Protein AF-A0A2K8SKS2-F1 (afdb_monomer)

InterPro domains:
  IPR036583 23S rRNA-intervening sequence superfamily [G3DSA:1.20.1440.60] (1-81)
  IPR055360 bAvd-like [NF033474] (1-79)
  IPR055360 bAvd-like [PF22296] (2-81)
  IPR055360 bAvd-like [cd16376] (1-79)

Radius of gyration: 16.2 Å; Cα contacts (8 Å, |Δi|>4): 34; chains: 1; bounding box: 28×14×57 Å

pLDDT: mean 82.79, std 17.1, range [36.81, 96.0]

Secondary structure (DSSP, 8-state):
---TT-S-TTSSSHHHHHHHHHHHHHHHHHHHHHH-SS-HHHHHHHHHHHHHHHHHHHHHHHTTSS-HHHH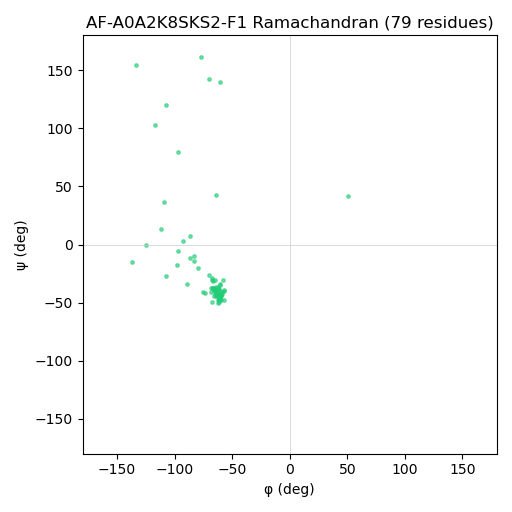HHHHHHHH--

Organism: NCBI:txid2038116

Mean predicted aligned error: 7.82 Å

Sequence (81 aa):
MPIIERLPKIHKFSLGDRIINQLYDLLEGLIKAKYAKNKLPQLESLNTELDILRYQTRMLLDFNKISVERYEYAIKLLEAV

Structure (mmCIF, N/CA/C/O backbone):
data_AF-A0A2K8SKS2-F1
#
_entry.id   AF-A0A2K8SKS2-F1
#
loop_
_atom_site.group_PDB
_atom_site.id
_atom_site.type_symbol
_atom_site.label_atom_id
_atom_site.label_alt_id
_atom_site.label_comp_id
_atom_site.label_asym_id
_atom_site.la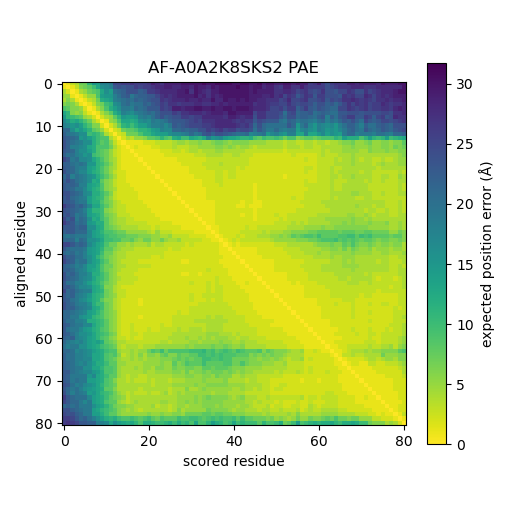bel_entity_id
_atom_site.label_seq_id
_atom_site.pdbx_PDB_ins_code
_atom_site.Cartn_x
_atom_site.Cartn_y
_atom_site.Cartn_z
_atom_site.occupancy
_atom_site.B_iso_or_equiv
_atom_site.auth_seq_id
_atom_site.auth_comp_id
_atom_site.auth_asym_id
_atom_site.auth_atom_id
_atom_site.pdbx_PDB_model_num
ATOM 1 N N . MET A 1 1 ? 9.392 -7.130 -38.093 1.00 41.31 1 MET A N 1
ATOM 2 C CA . MET A 1 1 ? 8.499 -7.929 -37.221 1.00 41.31 1 MET A CA 1
ATOM 3 C C . MET A 1 1 ? 7.403 -7.017 -36.666 1.00 41.31 1 MET A C 1
ATOM 5 O O . MET A 1 1 ? 7.650 -6.303 -35.702 1.00 41.31 1 MET A O 1
ATOM 9 N N . PRO A 1 2 ? 6.234 -6.964 -37.326 1.0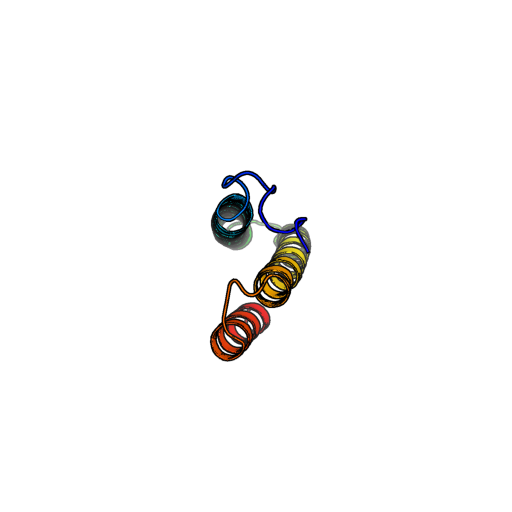0 44.28 2 PRO A N 1
ATOM 10 C CA . PRO A 1 2 ? 5.178 -5.981 -37.084 1.00 44.28 2 PRO A CA 1
ATOM 11 C C . PRO A 1 2 ? 4.078 -6.531 -36.157 1.00 44.28 2 PRO A C 1
ATOM 13 O O . PRO A 1 2 ? 3.030 -6.956 -36.631 1.00 44.28 2 PRO A O 1
ATOM 16 N N . ILE A 1 3 ? 4.314 -6.550 -34.837 1.00 41.38 3 ILE A N 1
ATOM 17 C CA . ILE A 1 3 ? 3.276 -6.891 -33.827 1.00 41.38 3 ILE A CA 1
ATOM 18 C C . ILE A 1 3 ? 3.303 -5.948 -32.599 1.00 41.38 3 ILE A C 1
ATOM 20 O O . ILE A 1 3 ? 2.317 -5.849 -31.877 1.00 41.38 3 ILE A O 1
ATOM 24 N N . ILE A 1 4 ? 4.365 -5.161 -32.386 1.00 40.81 4 ILE A N 1
ATOM 25 C CA . ILE A 1 4 ? 4.526 -4.371 -31.145 1.00 40.81 4 ILE A CA 1
ATOM 26 C C . ILE A 1 4 ? 3.842 -2.981 -31.203 1.00 40.81 4 ILE A C 1
ATOM 28 O O . ILE A 1 4 ? 3.623 -2.354 -30.172 1.00 40.81 4 ILE A O 1
ATOM 32 N N . GLU A 1 5 ? 3.394 -2.519 -32.377 1.00 38.84 5 GLU A N 1
ATOM 33 C CA . GLU A 1 5 ? 2.746 -1.199 -32.550 1.00 38.84 5 GLU A CA 1
ATOM 34 C C . GLU A 1 5 ? 1.205 -1.201 -32.453 1.00 38.84 5 GLU A C 1
ATOM 36 O O . GLU A 1 5 ? 0.579 -0.154 -32.613 1.00 38.84 5 GLU A O 1
ATOM 41 N N . ARG A 1 6 ? 0.560 -2.342 -32.159 1.00 42.38 6 ARG A N 1
ATOM 42 C CA . ARG A 1 6 ? -0.916 -2.460 -32.079 1.00 42.38 6 ARG A CA 1
ATOM 43 C C . ARG A 1 6 ? -1.470 -2.657 -30.664 1.00 42.38 6 ARG A C 1
ATOM 45 O O . ARG A 1 6 ? -2.463 -3.355 -30.482 1.00 42.38 6 ARG A O 1
ATOM 52 N N . LEU A 1 7 ? -0.876 -2.019 -29.661 1.00 36.81 7 LEU A N 1
ATOM 53 C CA . LEU A 1 7 ? -1.520 -1.877 -28.352 1.00 36.81 7 LEU A CA 1
ATOM 54 C C . LEU A 1 7 ? -1.981 -0.422 -28.166 1.00 36.81 7 LEU A C 1
ATOM 56 O O . LEU A 1 7 ? -1.149 0.486 -28.229 1.00 36.81 7 LEU A O 1
ATOM 60 N N . PRO A 1 8 ? -3.292 -0.169 -27.976 1.00 45.50 8 PRO A N 1
ATOM 61 C CA . PRO A 1 8 ? -3.815 1.185 -27.842 1.00 45.50 8 PRO A CA 1
ATOM 62 C C . PRO A 1 8 ? -3.186 1.879 -26.625 1.00 45.50 8 PRO A C 1
ATOM 64 O O . PRO A 1 8 ? -2.989 1.273 -25.572 1.00 45.50 8 PRO A O 1
ATOM 67 N N . LYS A 1 9 ? -2.860 3.169 -26.779 1.00 54.41 9 LYS A N 1
ATOM 68 C CA . LYS A 1 9 ? -2.179 4.056 -25.812 1.00 54.41 9 LYS A CA 1
ATOM 69 C C . LYS A 1 9 ? -2.969 4.326 -24.502 1.00 54.41 9 LYS A C 1
ATOM 71 O O . LYS A 1 9 ? -2.998 5.464 -24.052 1.00 54.41 9 LYS A O 1
ATOM 76 N N . ILE A 1 10 ? -3.612 3.335 -23.868 1.00 50.34 10 ILE A N 1
ATOM 77 C CA . ILE A 1 10 ? -4.534 3.560 -22.725 1.00 50.34 10 ILE A CA 1
ATOM 78 C C . ILE A 1 10 ? -4.193 2.756 -21.446 1.00 50.34 10 ILE A C 1
ATOM 80 O O . ILE A 1 10 ? -4.797 2.975 -20.404 1.00 50.34 10 ILE A O 1
ATOM 84 N N . HIS A 1 11 ? -3.146 1.923 -21.415 1.00 50.06 11 HIS A N 1
ATOM 85 C CA . HIS A 1 11 ? -2.814 1.138 -20.201 1.00 50.06 11 HIS A CA 1
ATOM 86 C C . HIS A 1 11 ? -1.519 1.513 -19.470 1.00 50.06 11 HIS A C 1
ATOM 88 O O . HIS A 1 11 ? -1.082 0.784 -18.586 1.00 50.06 11 HIS A O 1
ATOM 94 N N . LYS A 1 12 ? -0.904 2.667 -19.766 1.00 49.22 12 LYS A N 1
ATOM 95 C CA . LYS A 1 12 ? 0.246 3.141 -18.967 1.00 49.22 12 LYS A CA 1
ATOM 96 C C . LYS A 1 12 ? -0.136 3.895 -17.687 1.00 49.22 12 LYS A C 1
ATOM 98 O O . LYS A 1 12 ? 0.730 4.040 -16.835 1.00 49.22 12 LYS A O 1
ATOM 103 N N . PHE A 1 13 ? -1.393 4.319 -17.534 1.00 56.50 13 PHE A N 1
ATOM 104 C CA . PHE A 1 13 ? -1.826 5.160 -16.408 1.00 56.50 13 PHE A CA 1
ATOM 105 C C . PHE A 1 13 ? -2.685 4.424 -15.363 1.00 56.50 13 PHE A C 1
ATOM 107 O O . PHE A 1 13 ? -2.554 4.714 -14.182 1.00 56.50 13 PHE A O 1
ATOM 114 N N . SER A 1 14 ? -3.429 3.367 -15.725 1.00 74.50 14 SER A N 1
ATOM 115 C CA . SER A 1 14 ? -4.356 2.727 -14.770 1.00 74.50 14 SER A CA 1
ATOM 116 C C . SER A 1 14 ? -3.682 2.004 -13.599 1.00 74.50 14 SER A C 1
ATOM 118 O O . SER A 1 14 ? -4.289 1.876 -12.541 1.00 74.50 14 SER A O 1
ATOM 120 N N . LEU A 1 15 ? -2.459 1.486 -13.770 1.00 79.00 15 LEU A N 1
ATOM 121 C CA . LEU A 1 15 ? -1.740 0.812 -12.681 1.00 79.00 15 LEU A CA 1
ATOM 122 C C . LEU A 1 15 ? -1.186 1.827 -11.676 1.00 79.00 15 LEU A C 1
ATOM 124 O O . LEU A 1 15 ? -1.288 1.599 -10.477 1.00 79.00 15 LEU A O 1
ATOM 128 N N . GLY A 1 16 ? -0.653 2.953 -12.163 1.00 80.25 16 GLY A N 1
ATOM 129 C CA . GLY A 1 16 ? -0.212 4.052 -11.304 1.00 80.25 16 GLY A CA 1
ATOM 130 C C . GLY A 1 16 ? -1.377 4.635 -10.510 1.00 80.25 16 GLY A C 1
ATOM 131 O O . GLY A 1 16 ? -1.288 4.730 -9.292 1.00 80.25 16 GLY A O 1
ATOM 132 N N . ASP A 1 17 ? -2.498 4.910 -11.180 1.00 84.56 17 ASP A N 1
ATOM 133 C CA . ASP A 1 17 ? -3.713 5.417 -10.532 1.00 84.56 17 ASP A CA 1
ATOM 134 C C . ASP A 1 17 ? -4.256 4.428 -9.487 1.00 84.56 17 ASP A C 1
ATOM 136 O O . ASP A 1 17 ? -4.651 4.824 -8.392 1.00 84.56 17 ASP A O 1
ATOM 140 N N . ARG A 1 18 ? -4.222 3.120 -9.784 1.00 87.81 18 ARG A N 1
ATOM 141 C CA . ARG A 1 18 ? -4.629 2.075 -8.834 1.00 87.81 18 ARG A CA 1
ATOM 142 C C . ARG A 1 18 ? -3.732 2.028 -7.600 1.00 87.81 18 ARG A C 1
ATOM 144 O O . ARG A 1 18 ? -4.257 1.938 -6.497 1.00 87.81 18 ARG A O 1
ATOM 151 N N . ILE A 1 19 ? -2.414 2.101 -7.787 1.00 88.44 19 ILE A N 1
ATOM 152 C CA . ILE A 1 19 ? -1.446 2.120 -6.682 1.00 88.44 19 ILE A CA 1
ATOM 153 C C . ILE A 1 19 ? -1.658 3.367 -5.820 1.00 88.44 19 ILE A C 1
ATOM 155 O O . ILE A 1 19 ? -1.674 3.262 -4.599 1.00 88.44 19 ILE A O 1
ATOM 159 N N . ILE A 1 20 ? -1.867 4.536 -6.436 1.00 87.31 20 ILE A N 1
ATOM 160 C CA . ILE A 1 20 ? -2.119 5.791 -5.715 1.00 87.31 20 ILE A CA 1
ATOM 161 C C . ILE A 1 20 ? -3.393 5.687 -4.873 1.00 87.31 20 ILE A C 1
ATOM 163 O O . ILE A 1 20 ? -3.355 5.986 -3.683 1.00 87.31 20 ILE A O 1
ATOM 167 N N . ASN A 1 21 ? -4.500 5.223 -5.458 1.00 91.94 21 ASN A N 1
ATOM 168 C CA . ASN A 1 21 ? -5.753 5.046 -4.720 1.00 91.94 21 ASN A CA 1
ATOM 169 C C . ASN A 1 21 ? -5.582 4.058 -3.561 1.00 91.94 21 ASN A C 1
ATOM 171 O O . ASN A 1 21 ? -5.970 4.361 -2.441 1.00 91.94 21 ASN A O 1
ATOM 175 N N . GLN A 1 22 ? -4.908 2.931 -3.798 1.00 91.69 22 GLN A N 1
ATOM 176 C CA . GLN A 1 22 ? -4.690 1.927 -2.761 1.00 91.69 22 GLN A CA 1
ATOM 177 C C . GLN A 1 22 ? -3.751 2.418 -1.642 1.00 91.69 22 GLN A C 1
ATOM 179 O O . GLN A 1 22 ? -3.922 2.040 -0.487 1.00 91.69 22 GLN A O 1
ATOM 184 N N . LEU A 1 23 ? -2.792 3.300 -1.943 1.00 90.25 23 LEU A N 1
ATOM 185 C CA . LEU A 1 23 ? -1.986 3.978 -0.921 1.00 90.25 23 LEU A CA 1
ATOM 186 C C . LEU A 1 23 ? -2.830 4.928 -0.061 1.00 90.25 23 LEU A C 1
ATOM 188 O O . LEU A 1 23 ? -2.617 4.998 1.151 1.00 90.25 23 LEU A O 1
ATOM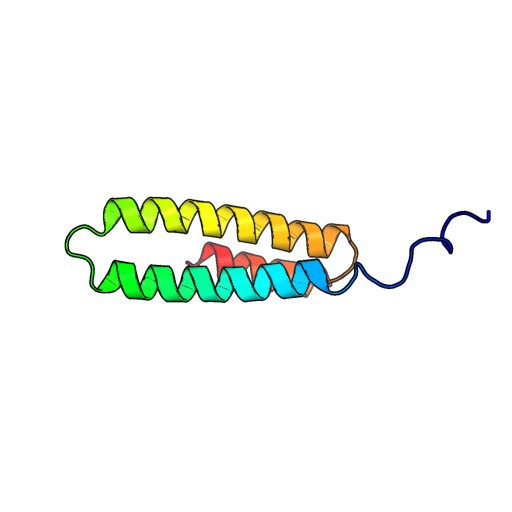 192 N N . TYR A 1 24 ? -3.782 5.648 -0.662 1.00 93.94 24 TYR A N 1
ATOM 193 C CA . TYR A 1 24 ? -4.721 6.484 0.089 1.00 93.94 24 TYR A CA 1
ATOM 194 C C . TYR A 1 24 ? -5.652 5.647 0.967 1.00 93.94 24 TYR A C 1
ATOM 196 O O . TYR A 1 24 ? -5.810 5.975 2.143 1.00 93.94 24 TYR A O 1
ATOM 204 N N . ASP A 1 25 ? -6.190 4.550 0.435 1.00 94.50 25 ASP A N 1
ATOM 205 C CA . ASP A 1 25 ? -7.049 3.627 1.180 1.00 94.50 25 ASP A CA 1
ATOM 206 C C . ASP A 1 25 ? -6.300 3.022 2.377 1.00 94.50 25 ASP A C 1
ATOM 208 O O . ASP A 1 25 ? -6.815 3.023 3.498 1.00 94.50 25 ASP A O 1
ATOM 212 N N . LEU A 1 26 ? -5.042 2.606 2.178 1.00 94.31 26 LEU A N 1
ATOM 213 C CA . LEU A 1 26 ? -4.186 2.096 3.247 1.00 94.31 26 LEU A CA 1
ATOM 214 C C . LEU A 1 26 ? -3.941 3.158 4.329 1.00 94.31 26 LEU A C 1
ATOM 216 O O . LEU A 1 26 ? -4.071 2.872 5.520 1.00 94.31 26 LEU A O 1
ATOM 220 N N . LEU A 1 27 ? -3.600 4.391 3.935 1.00 93.31 27 LEU A N 1
ATOM 221 C CA . LEU A 1 27 ? -3.395 5.497 4.875 1.00 93.31 27 LEU A CA 1
ATOM 222 C C . LEU A 1 27 ? -4.665 5.774 5.688 1.00 93.31 27 LEU A C 1
ATOM 224 O O . LEU A 1 27 ? -4.608 5.894 6.914 1.00 93.31 27 LEU A O 1
ATOM 228 N N . GLU A 1 28 ? -5.814 5.859 5.022 1.00 96.00 28 GLU A N 1
ATOM 229 C CA . GLU A 1 28 ? -7.103 6.067 5.674 1.00 96.00 28 GLU A CA 1
ATOM 230 C C . GLU A 1 28 ? -7.437 4.910 6.626 1.00 96.00 28 GLU A C 1
ATOM 232 O O . GLU A 1 28 ? -7.871 5.135 7.761 1.00 96.00 28 GLU A O 1
ATOM 237 N N . GLY A 1 29 ? -7.182 3.674 6.203 1.00 94.94 29 GLY A N 1
ATOM 238 C CA . GLY A 1 29 ? -7.352 2.473 7.006 1.00 94.94 29 GLY A CA 1
ATOM 239 C C . GLY A 1 29 ? -6.487 2.476 8.264 1.00 94.94 29 GLY A C 1
ATOM 240 O O . GLY A 1 29 ? -6.995 2.219 9.357 1.00 94.94 29 GLY A O 1
ATOM 241 N N . LEU A 1 30 ? -5.210 2.851 8.155 1.00 94.38 30 LEU A N 1
ATOM 242 C CA . LEU A 1 30 ? -4.304 2.981 9.301 1.00 94.38 30 LEU A CA 1
ATOM 243 C C . LEU A 1 30 ? -4.781 4.064 10.278 1.00 94.38 30 LEU A C 1
ATOM 245 O O . LEU A 1 30 ? -4.755 3.865 11.497 1.00 94.38 30 LEU A O 1
ATOM 249 N N . ILE A 1 31 ? -5.274 5.194 9.762 1.00 95.75 31 ILE A N 1
ATOM 250 C CA . ILE A 1 31 ? -5.872 6.250 10.586 1.00 95.75 31 ILE A CA 1
ATOM 251 C C . ILE A 1 31 ? -7.112 5.716 11.315 1.00 95.75 31 ILE A C 1
ATOM 253 O O . ILE A 1 31 ? -7.238 5.922 12.521 1.00 95.75 31 ILE A O 1
ATOM 257 N N . LYS A 1 32 ? -8.001 4.980 10.639 1.00 95.38 32 LYS A N 1
ATOM 258 C CA . LYS A 1 32 ? -9.178 4.351 11.267 1.00 95.38 32 LYS A CA 1
ATOM 259 C C . LYS A 1 32 ? -8.771 3.346 12.352 1.00 95.38 32 LYS A C 1
ATOM 261 O O . LYS A 1 32 ? -9.276 3.428 13.475 1.00 95.38 32 LYS A O 1
ATOM 266 N N . ALA A 1 33 ? -7.797 2.481 12.066 1.00 95.88 33 ALA A N 1
ATOM 267 C CA . ALA A 1 33 ? -7.261 1.498 13.009 1.00 95.88 33 ALA A CA 1
ATOM 268 C C . ALA A 1 33 ? -6.644 2.143 14.253 1.00 95.88 33 ALA A C 1
ATOM 270 O O . ALA A 1 33 ? -6.800 1.634 15.366 1.00 95.88 33 ALA A O 1
ATOM 271 N N . LYS A 1 34 ? -6.011 3.313 14.113 1.00 94.75 34 LYS A N 1
ATOM 272 C CA . LYS A 1 34 ? -5.464 4.070 15.247 1.00 94.75 34 LYS A CA 1
ATOM 273 C C . LYS A 1 34 ? -6.528 4.397 16.301 1.00 94.75 34 LYS A C 1
ATOM 275 O O . LYS A 1 34 ? -6.227 4.301 17.496 1.00 94.75 34 LYS A O 1
ATOM 280 N N . TYR A 1 35 ? -7.740 4.752 15.874 1.00 95.69 35 TYR A N 1
ATOM 281 C CA . TYR A 1 35 ? -8.847 5.156 16.752 1.00 95.69 35 TYR A CA 1
ATOM 282 C C . TYR A 1 35 ? -9.836 4.025 17.071 1.00 95.69 35 TYR A C 1
ATOM 284 O O . TYR A 1 35 ? -10.730 4.206 17.900 1.00 95.69 35 TYR A O 1
ATOM 292 N N . ALA A 1 36 ? -9.683 2.850 16.461 1.00 94.38 36 ALA A N 1
ATOM 293 C CA . ALA A 1 36 ? -10.549 1.713 16.726 1.00 94.38 36 ALA A CA 1
ATOM 294 C C . ALA A 1 36 ? -10.329 1.128 18.130 1.00 94.38 36 ALA A C 1
ATOM 296 O O . ALA A 1 36 ? -9.201 1.008 18.615 1.00 94.38 36 ALA A O 1
ATOM 297 N N . LYS A 1 37 ? -11.428 0.699 18.768 1.00 92.88 37 LYS A N 1
ATOM 298 C CA . LYS A 1 37 ? -11.378 -0.057 20.033 1.00 92.88 37 LYS A CA 1
ATOM 299 C C . LYS A 1 37 ? -10.752 -1.440 19.842 1.00 92.88 37 LYS A C 1
ATOM 301 O O . LYS A 1 37 ? -10.019 -1.894 20.711 1.00 92.88 37 LYS A O 1
ATOM 306 N N . ASN A 1 38 ? -11.031 -2.089 18.709 1.00 91.94 38 ASN A N 1
ATOM 307 C CA . ASN A 1 38 ? -10.434 -3.364 18.327 1.00 91.94 38 ASN A CA 1
ATOM 308 C C . ASN A 1 38 ? -9.615 -3.188 17.044 1.00 91.94 38 ASN A C 1
ATOM 310 O O . ASN A 1 38 ? -10.177 -3.070 15.956 1.00 91.94 38 ASN A O 1
ATOM 314 N N . LYS A 1 39 ? -8.292 -3.121 17.198 1.00 93.69 39 LYS A N 1
ATOM 315 C CA . LYS A 1 39 ? -7.362 -2.759 16.120 1.00 93.69 39 LYS A CA 1
ATOM 316 C C . LYS A 1 39 ? -6.892 -3.960 15.316 1.00 93.69 39 LYS A C 1
ATOM 318 O O . LYS A 1 39 ? -6.684 -3.829 14.118 1.00 93.69 39 LYS A O 1
ATOM 323 N N . LEU A 1 40 ? -6.736 -5.113 15.968 1.00 93.44 40 LEU A N 1
ATOM 324 C CA . LEU A 1 40 ? -6.088 -6.282 15.377 1.00 93.44 40 LEU A CA 1
ATOM 325 C C . LEU A 1 40 ? -6.760 -6.738 14.066 1.00 93.44 40 LEU A C 1
ATOM 327 O O . LEU A 1 40 ? -6.051 -6.811 13.069 1.00 93.44 40 LEU A O 1
ATOM 331 N N . PRO A 1 41 ? -8.099 -6.887 13.984 1.00 93.94 41 PRO A N 1
ATOM 332 C CA . PRO A 1 41 ? -8.743 -7.301 12.733 1.00 93.94 41 PRO A CA 1
ATOM 333 C C . PRO A 1 41 ? -8.598 -6.268 11.607 1.00 93.94 41 PRO A C 1
ATOM 335 O O . PRO A 1 41 ? -8.554 -6.614 10.431 1.00 93.94 41 PRO A O 1
ATOM 338 N N . GLN A 1 42 ? -8.529 -4.980 11.959 1.00 92.81 42 GLN A N 1
ATOM 339 C CA . GLN A 1 42 ? -8.351 -3.910 10.977 1.00 92.81 42 GLN A CA 1
ATOM 340 C C . GLN A 1 42 ? -6.918 -3.904 10.444 1.00 92.81 42 GLN A C 1
ATOM 342 O O . GLN A 1 42 ? -6.715 -3.782 9.243 1.00 92.81 42 GLN A O 1
ATOM 347 N N . LEU A 1 43 ? -5.931 -4.098 11.320 1.00 94.06 43 LEU A N 1
ATOM 348 C CA . LEU A 1 43 ? -4.526 -4.196 10.931 1.00 94.06 43 LEU A CA 1
ATOM 349 C C . LEU A 1 43 ? -4.243 -5.450 10.093 1.00 94.06 43 LEU A C 1
ATOM 351 O O . LEU A 1 43 ? -3.485 -5.361 9.136 1.00 94.06 43 LEU A O 1
ATOM 355 N N . GLU A 1 44 ? -4.882 -6.586 10.385 1.00 95.19 44 GLU A N 1
ATOM 356 C CA . GLU A 1 44 ? -4.774 -7.802 9.560 1.00 95.19 44 GLU A CA 1
ATOM 357 C C . GLU A 1 44 ? -5.296 -7.577 8.132 1.00 95.19 44 GLU A C 1
ATOM 359 O O . GLU A 1 44 ? -4.649 -7.973 7.158 1.00 95.19 44 GLU A O 1
ATOM 364 N N . SER A 1 45 ? -6.428 -6.876 7.994 1.00 93.56 45 SER A N 1
ATOM 365 C CA . SER A 1 45 ? -6.957 -6.481 6.682 1.00 93.56 45 SER A CA 1
ATOM 366 C C . SER A 1 45 ? -5.978 -5.572 5.934 1.00 93.56 45 SER A C 1
ATOM 368 O O . SER A 1 45 ? -5.659 -5.828 4.774 1.00 93.56 45 SER A O 1
ATOM 370 N N . LEU A 1 46 ? -5.439 -4.552 6.609 1.00 94.94 46 LEU A N 1
ATOM 371 C CA . LEU A 1 46 ? -4.498 -3.599 6.009 1.00 94.94 46 LEU A CA 1
ATOM 372 C C . LEU A 1 46 ? -3.163 -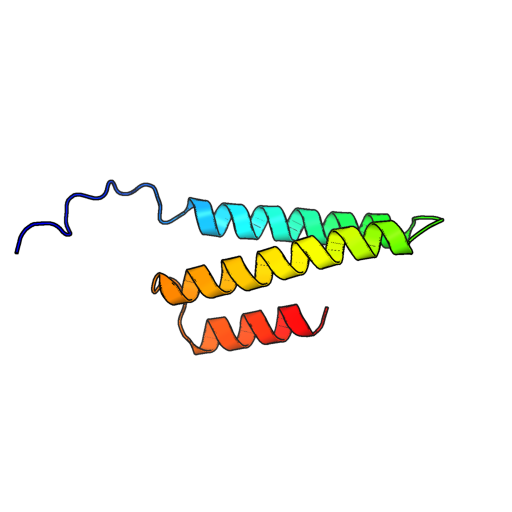4.247 5.632 1.00 94.94 46 LEU A C 1
ATOM 374 O O . LEU A 1 46 ? -2.554 -3.867 4.634 1.00 94.94 46 LEU A O 1
ATOM 378 N N . ASN A 1 47 ? -2.724 -5.262 6.376 1.00 93.62 47 ASN A N 1
ATOM 379 C CA . ASN A 1 47 ? -1.521 -6.016 6.038 1.00 93.62 47 ASN A CA 1
ATOM 380 C C . ASN A 1 47 ? -1.677 -6.769 4.704 1.00 93.62 47 ASN A C 1
ATOM 382 O O . ASN A 1 47 ? -0.755 -6.811 3.893 1.00 93.62 47 ASN A O 1
ATOM 386 N N . THR A 1 48 ? -2.877 -7.291 4.431 1.00 93.56 48 THR A N 1
ATOM 387 C CA . THR A 1 48 ? -3.186 -7.920 3.136 1.00 93.56 48 THR A CA 1
ATOM 388 C C . THR A 1 48 ? -3.129 -6.897 1.995 1.00 93.56 48 THR A C 1
ATOM 390 O O . THR A 1 48 ? -2.630 -7.190 0.908 1.00 93.56 48 THR A O 1
ATOM 393 N N . GLU A 1 49 ? -3.601 -5.670 2.231 1.00 93.75 49 GLU A N 1
ATOM 394 C CA . GLU A 1 49 ? -3.525 -4.584 1.247 1.00 93.75 49 GLU A CA 1
ATOM 395 C C . GLU A 1 49 ? -2.079 -4.143 0.971 1.00 93.75 49 GLU A C 1
ATOM 397 O O . GLU A 1 49 ? -1.722 -3.901 -0.186 1.00 93.75 49 GLU A O 1
ATOM 402 N N . LEU A 1 50 ? -1.226 -4.115 2.000 1.00 93.50 50 LEU A N 1
ATOM 403 C CA . LEU A 1 50 ? 0.215 -3.879 1.863 1.00 93.50 50 LEU A CA 1
ATOM 404 C C . LEU A 1 50 ? 0.892 -4.930 0.979 1.00 93.50 50 LEU A C 1
ATOM 406 O O . LEU A 1 50 ? 1.679 -4.574 0.100 1.00 93.50 50 LEU A O 1
ATOM 410 N N . ASP A 1 51 ? 0.566 -6.210 1.154 1.00 93.88 51 ASP A N 1
ATOM 411 C CA . ASP A 1 51 ? 1.101 -7.270 0.294 1.00 93.88 51 ASP A CA 1
ATOM 412 C C . ASP A 1 51 ? 0.698 -7.072 -1.168 1.00 93.88 51 ASP A C 1
ATOM 414 O O . ASP A 1 51 ? 1.533 -7.180 -2.070 1.00 93.88 51 ASP A O 1
ATOM 418 N N . ILE A 1 52 ? -0.556 -6.695 -1.420 1.00 93.31 52 ILE A N 1
ATOM 419 C CA . ILE A 1 52 ? -1.022 -6.377 -2.774 1.00 93.31 52 ILE A CA 1
ATOM 420 C C . ILE A 1 52 ? -0.215 -5.210 -3.367 1.00 93.31 52 ILE A C 1
ATOM 422 O O . ILE A 1 52 ? 0.219 -5.298 -4.520 1.00 93.31 52 ILE A O 1
ATOM 426 N N . LEU A 1 53 ? 0.044 -4.149 -2.594 1.00 92.38 53 LEU A N 1
ATOM 427 C CA . LEU A 1 53 ? 0.866 -3.010 -3.023 1.00 92.38 53 LEU A CA 1
ATOM 428 C C . LEU A 1 53 ? 2.310 -3.416 -3.359 1.00 92.38 53 LEU A C 1
ATOM 430 O O . LEU A 1 53 ? 2.869 -2.927 -4.347 1.00 92.38 53 LEU A O 1
ATOM 434 N N . ARG A 1 54 ? 2.912 -4.347 -2.604 1.00 91.50 54 ARG A N 1
ATOM 435 C CA . ARG A 1 54 ? 4.249 -4.896 -2.908 1.00 91.50 54 ARG A CA 1
ATOM 436 C C . ARG A 1 54 ? 4.262 -5.596 -4.268 1.00 91.50 54 ARG A C 1
ATOM 438 O O . ARG A 1 54 ? 5.120 -5.303 -5.104 1.00 91.50 54 ARG A O 1
ATOM 445 N N . TYR A 1 55 ? 3.275 -6.453 -4.541 1.00 92.81 55 TYR A N 1
ATOM 446 C CA . TYR A 1 55 ? 3.161 -7.127 -5.841 1.00 92.81 55 TYR A CA 1
ATOM 447 C C . TYR A 1 55 ? 2.906 -6.147 -6.991 1.00 92.81 55 TYR A C 1
ATOM 449 O O . TYR A 1 55 ? 3.547 -6.254 -8.036 1.00 92.81 55 TYR A O 1
ATOM 457 N N . GLN A 1 56 ? 2.034 -5.153 -6.806 1.00 89.25 56 GLN A N 1
ATOM 458 C CA . GLN A 1 56 ? 1.797 -4.121 -7.821 1.00 89.25 56 GLN A CA 1
ATOM 459 C C . GLN A 1 56 ? 3.058 -3.290 -8.110 1.00 89.25 56 GLN A C 1
ATOM 461 O O . GLN A 1 56 ? 3.332 -2.960 -9.265 1.00 89.25 56 GLN A O 1
ATOM 466 N N . THR A 1 57 ? 3.867 -3.007 -7.086 1.00 87.69 57 THR A N 1
ATOM 467 C CA . THR A 1 57 ? 5.155 -2.310 -7.229 1.00 87.69 57 THR A CA 1
ATOM 468 C C . THR A 1 57 ? 6.159 -3.144 -8.027 1.00 87.69 57 THR A C 1
ATOM 470 O O . THR A 1 57 ? 6.851 -2.612 -8.895 1.00 87.69 57 THR A O 1
ATOM 473 N N . ARG A 1 58 ? 6.190 -4.468 -7.824 1.00 90.44 58 ARG A N 1
ATOM 474 C CA . ARG A 1 58 ? 6.976 -5.390 -8.660 1.00 90.44 58 ARG A CA 1
ATOM 475 C C . ARG A 1 58 ? 6.501 -5.406 -10.111 1.00 90.44 58 ARG A C 1
ATOM 477 O O . ARG A 1 58 ? 7.328 -5.344 -11.015 1.00 90.44 58 ARG A O 1
ATOM 484 N N . MET A 1 59 ? 5.190 -5.378 -10.352 1.00 89.69 59 MET A N 1
ATOM 485 C CA . MET A 1 59 ? 4.654 -5.303 -11.717 1.00 89.69 59 MET A CA 1
ATOM 486 C C . MET A 1 59 ? 5.102 -4.033 -12.457 1.00 89.69 59 MET A C 1
ATOM 488 O O . MET A 1 59 ? 5.323 -4.073 -13.667 1.00 89.69 59 MET A O 1
ATOM 492 N N . LEU A 1 60 ? 5.274 -2.901 -11.761 1.00 86.19 60 LEU A N 1
ATOM 493 C CA . LEU A 1 60 ? 5.830 -1.690 -12.377 1.00 86.19 60 LEU A CA 1
ATOM 494 C C . LEU A 1 60 ? 7.261 -1.906 -12.886 1.00 86.19 60 LEU A C 1
ATOM 496 O O . LEU A 1 60 ? 7.607 -1.382 -13.951 1.00 86.19 60 LEU A O 1
ATOM 500 N N . LEU A 1 61 ? 8.075 -2.665 -12.148 1.00 86.12 61 LEU A N 1
ATOM 501 C CA . LEU A 1 61 ? 9.418 -3.043 -12.579 1.00 86.12 61 LEU A CA 1
ATOM 502 C C . LEU A 1 61 ? 9.351 -3.992 -13.779 1.00 86.12 61 LEU A C 1
ATOM 504 O O . LEU A 1 61 ? 9.970 -3.707 -14.801 1.00 86.12 61 LEU A O 1
ATOM 508 N N . ASP A 1 62 ? 8.535 -5.048 -13.699 1.00 87.69 62 ASP A N 1
ATOM 509 C CA . ASP A 1 62 ? 8.370 -6.041 -14.773 1.00 87.69 62 ASP A CA 1
ATOM 510 C C . ASP A 1 62 ? 7.901 -5.395 -16.092 1.00 87.69 62 ASP A C 1
ATOM 512 O O . ASP A 1 62 ? 8.253 -5.826 -17.190 1.00 87.69 62 ASP A O 1
ATOM 516 N N . PHE A 1 63 ? 7.135 -4.304 -16.006 1.00 86.12 63 PHE A N 1
ATOM 517 C CA . PHE A 1 63 ? 6.682 -3.529 -17.160 1.00 86.12 63 PHE A CA 1
ATOM 518 C C . PHE A 1 63 ? 7.663 -2.446 -17.627 1.00 86.12 63 PHE A C 1
ATOM 520 O O . PHE A 1 63 ? 7.293 -1.639 -18.495 1.00 86.12 63 PHE A O 1
ATOM 527 N N . ASN A 1 64 ? 8.877 -2.388 -17.071 1.00 83.50 64 ASN A N 1
ATOM 528 C CA . ASN A 1 64 ? 9.875 -1.344 -17.321 1.00 83.50 64 ASN A CA 1
ATOM 529 C C . ASN A 1 64 ? 9.283 0.071 -17.159 1.00 83.50 64 ASN A C 1
ATOM 531 O O . ASN A 1 64 ? 9.479 0.949 -18.005 1.00 83.50 64 ASN A O 1
ATOM 535 N N . LYS A 1 65 ? 8.451 0.278 -16.128 1.00 82.81 65 LYS A N 1
ATOM 536 C CA . LYS A 1 65 ? 7.825 1.577 -15.808 1.00 82.81 65 LYS A CA 1
ATOM 537 C C . LYS A 1 65 ? 8.571 2.339 -14.719 1.00 82.81 65 LYS A C 1
ATOM 539 O O . LYS A 1 65 ? 8.392 3.549 -14.610 1.00 82.81 65 LYS A O 1
ATOM 544 N N . ILE A 1 66 ? 9.416 1.652 -13.958 1.00 82.25 66 ILE A N 1
ATOM 545 C CA . ILE A 1 66 ? 10.313 2.219 -12.950 1.00 82.25 66 ILE A CA 1
ATOM 546 C C . ILE A 1 66 ? 11.708 1.614 -13.120 1.00 82.25 66 ILE A C 1
ATOM 548 O O . ILE A 1 66 ? 11.841 0.517 -13.661 1.00 82.25 66 ILE A O 1
ATOM 552 N N . SER A 1 67 ? 12.742 2.338 -12.691 1.00 89.12 67 SER A N 1
ATOM 553 C CA . SER A 1 67 ? 14.102 1.797 -12.648 1.00 89.12 67 SER A CA 1
ATOM 554 C C . SER A 1 67 ? 14.277 0.867 -11.444 1.00 89.12 67 SER A C 1
ATOM 556 O O . SER A 1 67 ? 13.505 0.942 -10.482 1.00 89.12 67 SER A O 1
ATOM 558 N N . VAL A 1 68 ? 15.300 0.013 -11.485 1.00 88.75 68 VAL A N 1
ATOM 559 C CA . VAL A 1 68 ? 15.610 -0.930 -10.398 1.00 88.75 68 VAL A CA 1
ATOM 560 C C . VAL A 1 68 ? 15.875 -0.182 -9.088 1.00 88.75 68 VAL A C 1
ATOM 562 O O . VAL A 1 68 ? 15.346 -0.561 -8.052 1.00 88.75 68 VAL A O 1
ATOM 565 N N . GLU A 1 69 ? 16.584 0.947 -9.131 1.00 90.75 69 GLU A N 1
ATOM 566 C CA . GLU A 1 69 ? 16.909 1.742 -7.939 1.00 90.75 69 GLU A CA 1
ATOM 567 C C . GLU A 1 69 ? 15.647 2.334 -7.294 1.00 90.75 69 GLU A C 1
ATOM 569 O O . GLU A 1 69 ? 15.503 2.354 -6.071 1.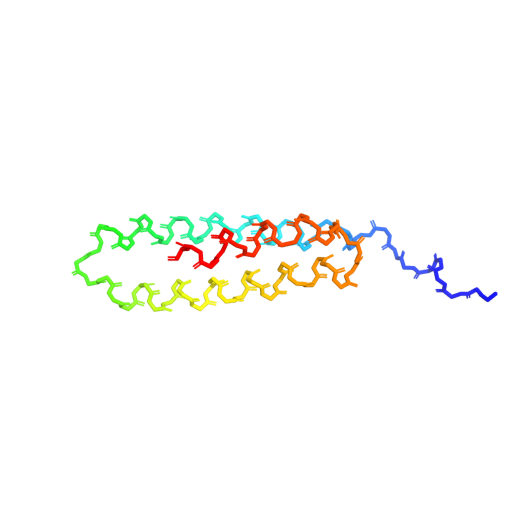00 90.75 69 GLU A O 1
ATOM 574 N N . ARG A 1 70 ? 14.698 2.802 -8.119 1.00 84.56 70 ARG A N 1
ATOM 575 C CA . ARG A 1 70 ? 13.409 3.320 -7.636 1.00 84.56 70 ARG A CA 1
ATOM 576 C C . ARG A 1 70 ? 12.541 2.210 -7.055 1.00 84.56 70 ARG A C 1
ATOM 578 O O . ARG A 1 70 ? 11.858 2.445 -6.062 1.00 84.56 70 ARG A O 1
ATOM 585 N N . TYR A 1 71 ? 12.573 1.025 -7.659 1.00 87.50 71 TYR A N 1
ATOM 586 C CA . TYR A 1 71 ? 11.900 -0.156 -7.133 1.00 87.50 71 TYR A CA 1
ATOM 587 C C . TYR A 1 71 ? 12.464 -0.559 -5.766 1.00 87.50 71 TYR A C 1
ATOM 589 O O . TYR A 1 71 ? 11.701 -0.695 -4.814 1.00 87.50 71 TY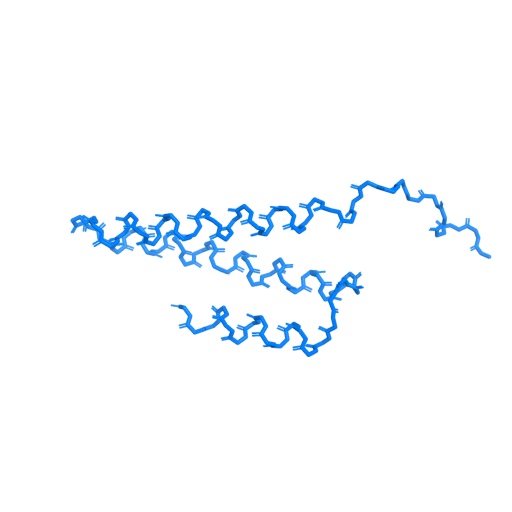R A O 1
ATOM 597 N N . GLU A 1 72 ? 13.787 -0.676 -5.637 1.00 89.31 72 GLU A N 1
ATOM 598 C CA . GLU A 1 72 ? 14.442 -1.018 -4.370 1.00 89.31 72 GLU A CA 1
ATOM 599 C C . GLU A 1 72 ? 14.119 -0.012 -3.265 1.00 89.31 72 GLU A C 1
ATOM 601 O O . GLU A 1 72 ? 13.843 -0.399 -2.130 1.00 89.31 72 GLU A O 1
ATOM 606 N N . TYR A 1 73 ? 14.129 1.281 -3.594 1.00 89.69 73 TYR A N 1
ATOM 607 C CA . TYR A 1 73 ? 13.741 2.325 -2.655 1.00 89.69 73 TYR A CA 1
ATOM 608 C C . TYR A 1 73 ? 12.280 2.175 -2.207 1.00 89.69 73 TYR A C 1
ATOM 610 O O . TYR A 1 73 ? 12.000 2.207 -1.010 1.00 89.69 73 TYR A O 1
ATOM 618 N N . ALA A 1 74 ? 11.353 1.963 -3.146 1.00 86.88 74 ALA A N 1
ATOM 619 C CA . ALA A 1 74 ? 9.933 1.805 -2.840 1.00 86.88 74 ALA A CA 1
ATOM 620 C C . ALA A 1 74 ? 9.647 0.557 -1.987 1.00 86.88 74 ALA A C 1
ATOM 622 O O . ALA A 1 74 ? 8.897 0.641 -1.017 1.00 86.88 74 ALA A O 1
ATOM 623 N N . ILE A 1 75 ? 10.267 -0.584 -2.302 1.00 88.62 75 ILE A N 1
ATOM 624 C CA . ILE A 1 75 ? 10.090 -1.824 -1.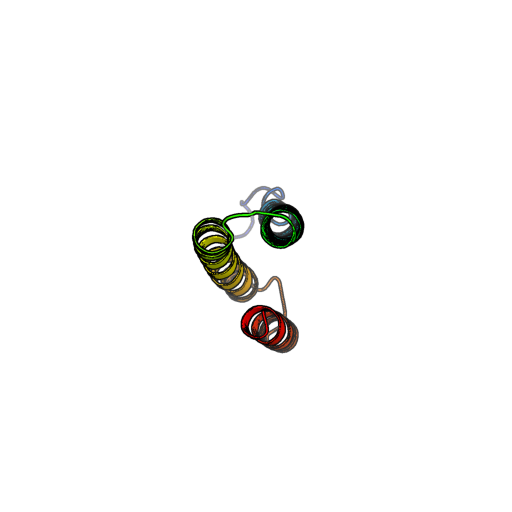534 1.00 88.62 75 ILE A CA 1
ATOM 625 C C . ILE A 1 75 ? 10.630 -1.682 -0.111 1.00 88.62 75 ILE A C 1
ATOM 627 O O . ILE A 1 75 ? 9.931 -2.055 0.825 1.00 88.62 75 ILE A O 1
ATOM 631 N N . LYS A 1 76 ? 11.800 -1.057 0.079 1.00 91.19 76 LYS A N 1
ATOM 632 C CA . LYS A 1 76 ? 12.335 -0.781 1.425 1.00 91.19 76 LYS A CA 1
ATOM 633 C C . LYS A 1 76 ? 11.375 0.047 2.277 1.00 91.19 76 LYS A C 1
ATOM 635 O O . LYS A 1 76 ? 11.252 -0.200 3.471 1.00 91.19 76 LYS A O 1
ATOM 640 N N . LEU A 1 77 ? 10.694 1.026 1.676 1.00 87.75 77 LEU A N 1
ATOM 641 C CA . LEU A 1 77 ? 9.679 1.812 2.380 1.00 87.75 77 LEU A CA 1
ATOM 642 C C . LEU A 1 77 ? 8.447 0.971 2.732 1.00 87.75 77 LEU A C 1
ATOM 644 O O . LEU A 1 77 ? 7.927 1.106 3.832 1.00 87.75 77 LEU A O 1
ATOM 648 N N . LEU A 1 78 ? 7.999 0.098 1.826 1.00 85.50 78 LEU A N 1
ATOM 649 C CA . LEU A 1 78 ? 6.845 -0.779 2.053 1.00 85.50 78 LEU A CA 1
ATOM 650 C C . LEU A 1 78 ? 7.117 -1.893 3.075 1.00 85.50 78 LEU A C 1
ATOM 652 O O . LEU A 1 78 ? 6.178 -2.399 3.678 1.00 85.50 78 LEU A O 1
ATOM 656 N N . GLU A 1 79 ? 8.366 -2.315 3.256 1.00 85.38 79 GLU A N 1
ATOM 657 C CA . GLU A 1 79 ? 8.770 -3.286 4.287 1.00 85.38 79 GLU A CA 1
ATOM 658 C C . GLU A 1 79 ? 8.910 -2.661 5.682 1.00 85.38 79 GLU A C 1
ATOM 660 O O . GLU A 1 79 ? 8.877 -3.378 6.677 1.00 85.38 79 GLU A O 1
ATOM 665 N N . ALA A 1 80 ? 9.074 -1.338 5.766 1.00 80.56 80 ALA A N 1
ATOM 666 C CA . ALA A 1 80 ? 9.224 -0.624 7.033 1.00 80.56 80 ALA A CA 1
ATOM 667 C C . ALA A 1 80 ? 7.888 -0.288 7.727 1.00 80.56 80 ALA A C 1
ATOM 669 O O . ALA A 1 80 ? 7.909 0.195 8.86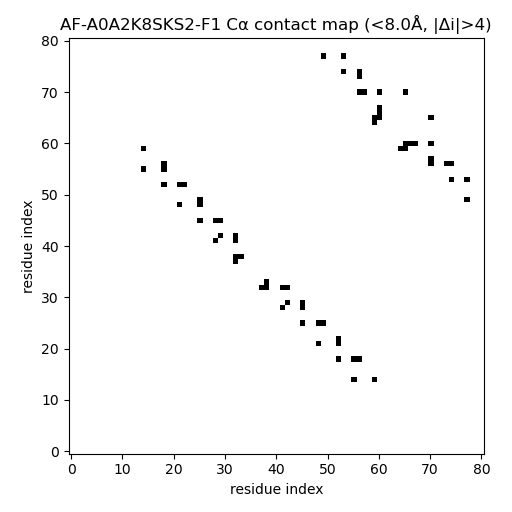1 1.00 80.56 80 ALA A O 1
ATOM 670 N N . VAL A 1 81 ? 6.758 -0.493 7.038 1.00 73.00 81 VAL A N 1
ATOM 671 C CA . VAL A 1 81 ? 5.386 -0.316 7.554 1.00 73.00 81 VAL A CA 1
ATOM 672 C C . VAL A 1 81 ? 4.904 -1.613 8.185 1.00 73.00 81 VAL A C 1
ATOM 674 O O . VAL A 1 81 ? 4.393 -1.531 9.324 1.00 73.00 81 VAL A O 1
#

Solvent-accessible surface area (backbone atoms only — not comparable to full-atom values): 4911 Å² total; per-residue (Å²): 137,96,70,84,86,79,67,78,97,72,71,85,52,60,62,57,54,49,52,52,52,52,52,49,52,48,52,52,47,52,56,51,32,71,75,40,94,72,32,66,73,50,49,57,53,50,51,55,52,50,54,51,51,52,53,54,53,49,48,35,45,76,67,68,73,47,53,70,68,59,46,55,53,52,50,56,57,64,72,74,110

Nearest PDB structures (foldseek):
  8qpp-assembly1_O  TM=6.697E-01  e=2.720E+00  Bacillus subtilis
  7qv2-assembly1_o  TM=6.622E-01  e=3.521E+00  Bacillus subtilis subsp. subtilis str. 168
  6ha8-assembly1_o  TM=6.390E-01  e=4.006E+00  Bacillus subtilis subsp. subtilis str. 168

Foldseek 3Di:
DPDPPPDDPPPPVPLVVVLVVLVVVLVVLVVVLVPDPDNVVSVVVSVVSLVVSLVSLVVCVVVVVDDPVVSVVVVVVSVVD